Protein AF-S4RA64-F1 (afdb_monomer)

Sequence (88 aa):
ISDAFRRFGVADGDTAVLVVLVEEEGAERVDPASVEAHVNGQRVPAGELSALADLARVRKTYKVAAEEVRLGTLLDAVVFRMAAKEAQ

Secondary structure (DSSP, 8-state):
-HHHHHHHS--TT-S---------TTSPPPPHHHHHTT--S----GGGHHHH--HHHHHHHTT--TTHHHHS-HHHHHHHHHHSTT--

Solvent-accessible surface area (backbone atoms only — not comparable to full-atom values): 6104 Å² total; per-residue (Å²): 111,71,67,54,49,70,71,74,42,90,54,100,83,61,92,74,85,88,87,84,86,88,79,62,92,91,55,87,80,80,59,66,66,67,57,50,75,75,49,98,74,82,92,72,66,78,85,53,48,73,82,73,53,59,65,67,58,50,34,58,75,68,67,57,54,75,66,56,50,72,79,48,50,69,65,57,60,47,54,51,54,65,69,45,73,79,87,122

Mean predicted aligned error: 5.53 Å

InterPro domains:
  IPR013926 CGI121/TPRKB [PF08617] (1-85)
  IPR013926 CGI121/TPRKB [PTHR15840] (1-87)
  IPR036504 CGI121/TPRKB superfamily [G3DSA:3.30.2380.10] (1-87)
  IPR036504 CGI121/TPRKB superfamily [SSF143870] (1-64)

Radius of gyration: 16.3 Å; Cα contacts (8 Å, |Δi|>4): 22; chains: 1; bounding box: 34×32×37 Å

Organism: Petromyzon marinus (NCBI:txid7757)

Structure (mmCIF, N/CA/C/O backbone):
data_AF-S4RA64-F1
#
_entry.id   AF-S4RA64-F1
#
loop_
_atom_site.group_PDB
_atom_site.id
_atom_site.type_symbol
_atom_site.label_atom_id
_atom_site.label_alt_id
_atom_site.label_comp_id
_atom_site.label_asym_id
_atom_site.label_entity_id
_atom_site.label_seq_id
_atom_site.pdbx_PDB_ins_code
_atom_site.Cartn_x
_atom_site.Cartn_y
_atom_site.Cartn_z
_atom_site.occupancy
_atom_site.B_iso_or_equiv
_atom_site.auth_seq_id
_atom_site.auth_comp_id
_atom_site.auth_asym_id
_atom_site.auth_atom_id
_atom_site.pdbx_PDB_model_num
ATOM 1 N N . ILE A 1 1 ? 10.075 11.914 8.504 1.00 81.88 1 ILE A N 1
ATOM 2 C CA . ILE A 1 1 ? 10.219 11.126 7.249 1.00 81.88 1 ILE A CA 1
ATOM 3 C C . ILE A 1 1 ? 10.434 9.637 7.541 1.00 81.88 1 ILE A C 1
ATOM 5 O O . ILE A 1 1 ? 9.604 8.847 7.12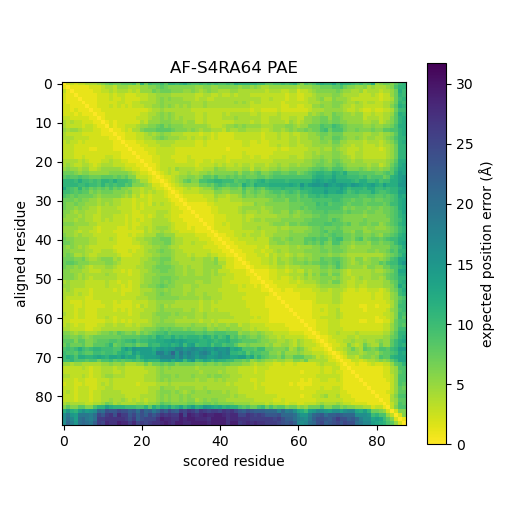1 1.00 81.88 1 ILE A O 1
ATOM 9 N N . SER A 1 2 ? 11.448 9.226 8.312 1.00 88.69 2 SER A N 1
ATOM 10 C CA . SER A 1 2 ? 11.728 7.796 8.573 1.00 88.69 2 SER A CA 1
ATOM 11 C C . SER A 1 2 ? 10.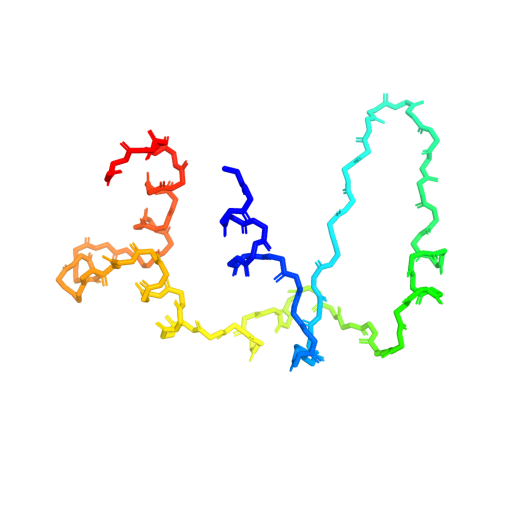575 7.006 9.210 1.00 88.69 2 SER A C 1
ATOM 13 O O . SER A 1 2 ? 10.385 5.839 8.886 1.00 88.69 2 SER A O 1
ATOM 15 N N . ASP A 1 3 ? 9.776 7.636 10.080 1.00 87.12 3 ASP A N 1
ATOM 16 C CA . ASP A 1 3 ? 8.587 6.997 10.670 1.00 87.12 3 ASP A CA 1
ATOM 17 C C . ASP A 1 3 ? 7.521 6.657 9.614 1.00 87.12 3 ASP A C 1
ATOM 19 O O . ASP A 1 3 ? 6.867 5.622 9.699 1.00 87.12 3 ASP A O 1
ATOM 23 N N . ALA A 1 4 ? 7.404 7.473 8.560 1.00 88.25 4 ALA A N 1
ATOM 24 C CA . ALA A 1 4 ? 6.508 7.183 7.448 1.00 88.25 4 ALA A CA 1
ATOM 25 C C . ALA A 1 4 ? 6.978 5.940 6.678 1.00 88.25 4 ALA A C 1
ATOM 27 O O . ALA A 1 4 ? 6.169 5.058 6.415 1.00 88.25 4 ALA A O 1
ATOM 28 N N . PHE A 1 5 ? 8.281 5.805 6.404 1.00 89.19 5 PHE A N 1
ATOM 29 C CA . PHE A 1 5 ? 8.809 4.595 5.764 1.00 89.19 5 PHE A CA 1
ATOM 30 C C . PHE A 1 5 ? 8.632 3.342 6.626 1.00 89.19 5 PHE A C 1
ATOM 32 O O . PHE A 1 5 ? 8.325 2.289 6.089 1.00 89.19 5 PHE A O 1
ATOM 39 N N . ARG A 1 6 ? 8.737 3.445 7.957 1.00 89.69 6 ARG A N 1
ATOM 40 C CA . ARG A 1 6 ? 8.445 2.309 8.850 1.00 89.69 6 ARG A CA 1
ATOM 41 C C . ARG A 1 6 ? 6.965 1.930 8.895 1.00 89.69 6 ARG A C 1
ATOM 43 O O . ARG A 1 6 ? 6.648 0.768 9.103 1.00 89.69 6 ARG A O 1
ATOM 50 N N . ARG A 1 7 ? 6.063 2.906 8.770 1.00 88.50 7 ARG A N 1
ATOM 51 C CA . ARG A 1 7 ? 4.610 2.688 8.872 1.00 88.50 7 ARG A CA 1
ATOM 52 C C . ARG A 1 7 ? 3.959 2.251 7.562 1.00 88.50 7 ARG A C 1
ATOM 54 O O . ARG A 1 7 ? 3.013 1.465 7.599 1.00 88.50 7 ARG A O 1
ATOM 61 N N . PHE A 1 8 ? 4.418 2.814 6.447 1.00 91.00 8 PHE A N 1
ATOM 62 C CA . PHE A 1 8 ? 3.825 2.642 5.117 1.00 91.00 8 PHE A CA 1
ATOM 63 C C . PHE A 1 8 ? 4.710 1.843 4.155 1.00 91.00 8 PHE A C 1
ATOM 65 O O . PHE A 1 8 ? 4.221 1.420 3.112 1.00 91.00 8 PHE A O 1
ATOM 72 N N . GLY A 1 9 ? 5.993 1.660 4.474 1.00 91.81 9 GLY A N 1
ATOM 73 C CA . GLY A 1 9 ? 6.870 0.751 3.743 1.00 91.81 9 GLY A CA 1
ATOM 74 C C . GLY A 1 9 ? 6.638 -0.708 4.132 1.00 91.81 9 GLY A C 1
ATOM 75 O O . GLY A 1 9 ? 5.857 -1.010 5.033 1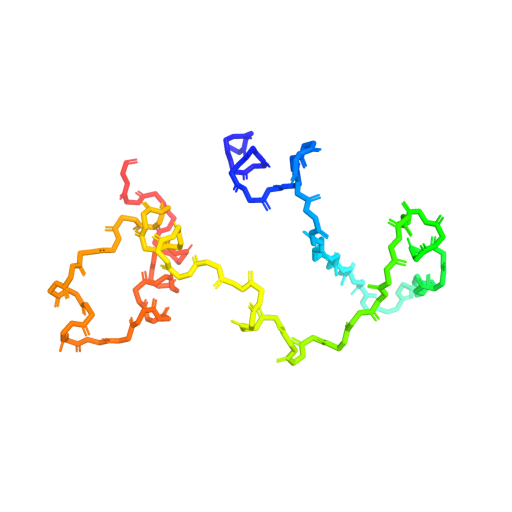.00 91.81 9 GLY A O 1
ATOM 76 N N . VAL A 1 10 ? 7.342 -1.597 3.433 1.00 92.38 10 VAL A N 1
ATOM 77 C CA . VAL A 1 10 ? 7.281 -3.049 3.641 1.00 92.38 10 VAL A CA 1
ATOM 78 C C . VAL A 1 10 ? 8.036 -3.439 4.916 1.00 92.38 10 VAL A C 1
ATOM 80 O O . VAL A 1 10 ? 9.109 -2.900 5.198 1.00 92.38 10 VAL A O 1
ATOM 83 N N . ALA A 1 11 ? 7.484 -4.388 5.668 1.00 91.88 11 ALA A N 1
ATOM 84 C CA . ALA A 1 11 ? 8.101 -5.034 6.822 1.00 91.88 11 ALA A CA 1
ATOM 85 C C . ALA A 1 11 ? 8.312 -6.539 6.573 1.00 91.88 11 ALA A C 1
ATOM 87 O O . ALA A 1 11 ? 7.611 -7.146 5.769 1.00 91.88 11 ALA A O 1
ATOM 88 N N . ASP A 1 12 ? 9.224 -7.168 7.322 1.00 89.94 12 ASP A N 1
ATOM 89 C CA . ASP A 1 12 ? 9.623 -8.579 7.139 1.00 89.94 12 ASP A CA 1
ATOM 90 C C . ASP A 1 12 ? 8.474 -9.605 7.267 1.00 89.94 12 ASP A C 1
ATOM 92 O O . ASP A 1 12 ? 8.624 -10.759 6.876 1.00 89.94 12 ASP A O 1
ATOM 96 N N . GLY A 1 13 ? 7.330 -9.208 7.834 1.00 90.38 13 GLY A N 1
ATOM 97 C CA . GLY A 1 13 ? 6.140 -10.053 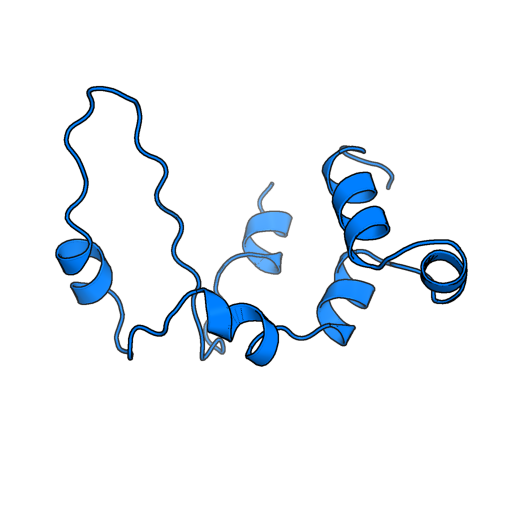7.980 1.00 90.38 13 GLY A CA 1
ATOM 98 C C . GLY A 1 13 ? 5.048 -9.820 6.933 1.00 90.38 13 GLY A C 1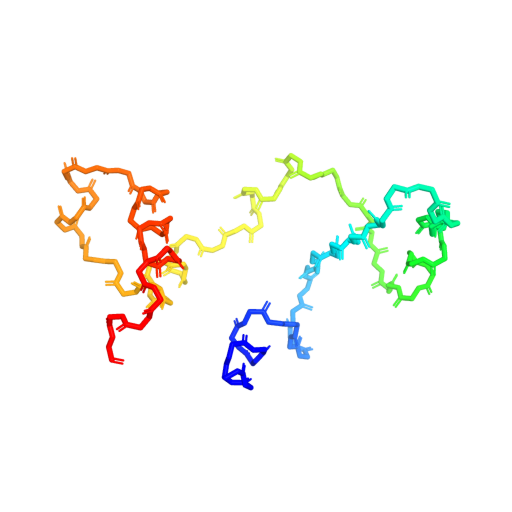
ATOM 99 O O . GLY A 1 13 ? 4.010 -10.479 6.998 1.00 90.38 13 GLY A O 1
ATOM 100 N N . ASP A 1 14 ? 5.233 -8.876 6.009 1.00 91.31 14 ASP A N 1
ATOM 101 C CA . ASP A 1 14 ? 4.223 -8.575 4.998 1.00 91.31 14 ASP A CA 1
ATOM 102 C C . ASP A 1 14 ? 4.169 -9.684 3.936 1.00 91.31 14 ASP A C 1
ATOM 104 O O . ASP A 1 14 ? 5.182 -10.125 3.399 1.00 91.31 14 ASP A O 1
ATOM 108 N N . THR A 1 15 ? 2.955 -10.135 3.617 1.00 92.06 15 THR A N 1
ATOM 109 C CA . THR A 1 15 ? 2.692 -11.193 2.620 1.00 92.06 15 THR A CA 1
ATOM 110 C C . THR A 1 15 ? 2.195 -10.645 1.283 1.00 92.06 15 THR A C 1
ATOM 112 O O . THR A 1 15 ? 2.085 -11.385 0.309 1.00 92.06 15 THR A O 1
ATOM 115 N N . ALA A 1 16 ? 1.909 -9.343 1.228 1.00 92.31 16 ALA A N 1
ATOM 116 C CA . ALA A 1 16 ? 1.497 -8.621 0.036 1.00 92.31 16 ALA A CA 1
ATOM 117 C C . ALA A 1 16 ? 2.273 -7.303 -0.044 1.0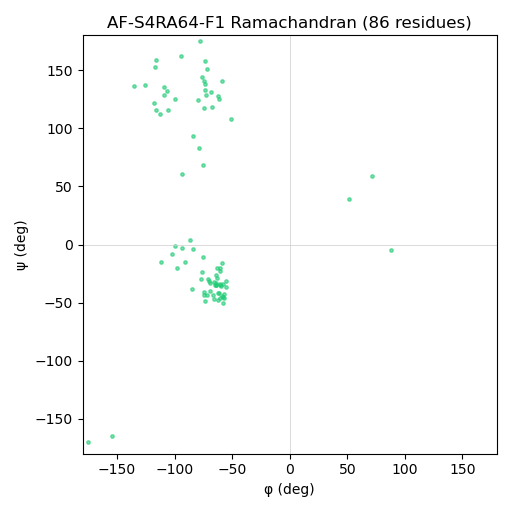0 92.31 16 ALA A C 1
ATOM 119 O O . ALA A 1 16 ? 2.406 -6.595 0.954 1.00 92.31 16 ALA A O 1
ATOM 120 N N . VAL A 1 17 ? 2.763 -6.966 -1.238 1.00 92.69 17 VAL A N 1
ATOM 121 C CA . VAL A 1 17 ? 3.545 -5.750 -1.491 1.00 92.69 17 VAL A CA 1
ATOM 122 C C . VAL A 1 17 ? 2.918 -4.947 -2.625 1.00 92.69 17 VAL A C 1
ATOM 124 O O . VAL A 1 17 ? 2.508 -5.505 -3.642 1.00 92.69 17 VAL A O 1
ATOM 127 N N . LEU A 1 18 ? 2.848 -3.626 -2.454 1.00 92.75 18 LEU A N 1
ATOM 128 C CA . LEU A 1 18 ? 2.439 -2.697 -3.504 1.00 92.75 18 LEU A CA 1
ATOM 129 C C . LEU A 1 18 ? 3.678 -1.969 -4.020 1.00 92.75 18 LEU A C 1
ATOM 131 O O . LEU A 1 18 ? 4.300 -1.206 -3.283 1.00 92.75 18 LEU A O 1
ATOM 135 N N . VAL A 1 19 ? 4.015 -2.187 -5.289 1.00 91.75 19 VAL A N 1
ATOM 136 C CA . VAL A 1 19 ? 5.112 -1.480 -5.953 1.00 91.75 19 VAL A CA 1
ATOM 137 C C . VAL A 1 19 ? 4.536 -0.356 -6.804 1.00 91.75 19 VAL A C 1
ATOM 139 O O . VAL A 1 19 ? 3.667 -0.586 -7.643 1.00 91.75 19 VAL A O 1
ATOM 142 N N . VAL A 1 20 ? 5.016 0.865 -6.574 1.00 91.25 20 VAL A N 1
ATOM 143 C CA . VAL A 1 20 ? 4.627 2.062 -7.326 1.00 91.25 20 VAL A CA 1
ATOM 144 C C . VAL A 1 20 ? 5.869 2.603 -8.017 1.00 91.25 20 VAL A C 1
ATOM 146 O O . VAL A 1 20 ? 6.854 2.921 -7.353 1.00 91.25 20 VAL A O 1
ATOM 149 N N . LEU A 1 21 ? 5.815 2.704 -9.343 1.00 90.25 21 LEU A N 1
ATOM 150 C CA . LEU A 1 21 ? 6.860 3.313 -10.161 1.00 90.25 21 LEU A CA 1
ATOM 151 C C . LEU A 1 21 ? 6.361 4.667 -10.656 1.00 90.25 21 LEU A C 1
ATOM 153 O O . LEU A 1 21 ? 5.230 4.781 -11.128 1.00 90.25 21 LEU A O 1
ATOM 157 N N . VAL A 1 22 ? 7.200 5.689 -10.517 1.00 90.25 22 VAL A N 1
ATOM 158 C CA . VAL A 1 22 ? 6.932 7.036 -11.019 1.00 90.25 22 VAL A CA 1
ATOM 159 C C . VAL A 1 22 ? 7.979 7.322 -12.083 1.00 90.25 22 VAL A C 1
ATOM 161 O O . VAL A 1 22 ? 9.168 7.356 -11.778 1.00 90.25 22 VAL A O 1
ATOM 164 N N . GLU A 1 23 ? 7.529 7.484 -13.321 1.00 92.06 23 GLU A N 1
ATOM 165 C CA . GLU A 1 23 ? 8.379 7.760 -14.478 1.00 92.06 23 GLU A CA 1
ATOM 166 C C . GLU A 1 23 ? 8.162 9.203 -14.928 1.00 92.06 23 GLU A C 1
ATOM 168 O O . GLU A 1 23 ? 7.024 9.674 -15.003 1.00 92.06 23 GLU A O 1
ATOM 173 N N . GLU A 1 24 ? 9.249 9.910 -15.228 1.00 92.50 24 GLU A N 1
ATOM 174 C CA . GLU A 1 24 ? 9.165 11.225 -15.855 1.00 92.50 24 GLU A CA 1
ATOM 175 C C . GLU A 1 24 ? 8.845 11.080 -17.345 1.00 92.50 24 GLU A C 1
ATOM 177 O O . GLU A 1 24 ? 9.304 10.157 -18.024 1.00 92.50 24 GLU A O 1
ATOM 182 N N . GLU A 1 25 ? 8.052 12.007 -17.876 1.00 91.00 25 GLU A N 1
ATOM 183 C CA . GLU A 1 25 ? 7.732 12.014 -19.298 1.00 91.00 25 GLU A CA 1
ATOM 184 C C . GLU A 1 25 ? 9.012 12.193 -20.132 1.00 91.00 25 GLU A C 1
ATOM 186 O O . GLU A 1 25 ? 9.781 13.130 -19.930 1.00 91.00 25 GLU A O 1
ATOM 191 N N . GLY A 1 26 ? 9.249 11.271 -21.070 1.00 87.94 26 GLY A N 1
ATOM 192 C CA . GLY A 1 26 ? 10.453 11.255 -21.907 1.00 87.94 26 GLY A CA 1
ATOM 193 C C . GLY A 1 26 ? 11.649 10.500 -21.317 1.00 87.94 26 GLY A C 1
ATOM 194 O O . GLY A 1 26 ? 12.646 10.337 -22.020 1.00 87.94 26 GLY A O 1
ATOM 195 N N . ALA A 1 27 ? 11.557 9.999 -20.080 1.00 89.56 27 ALA A N 1
ATOM 196 C CA . ALA A 1 27 ? 12.541 9.071 -19.532 1.00 89.56 27 ALA A CA 1
ATOM 197 C C . ALA A 1 27 ? 12.402 7.670 -20.155 1.00 89.56 27 ALA A C 1
ATOM 199 O O . ALA A 1 27 ? 11.349 7.291 -20.681 1.00 89.56 27 ALA A O 1
ATOM 200 N N . GLU A 1 28 ? 13.478 6.886 -20.086 1.00 90.00 28 GLU A N 1
ATOM 201 C CA . GLU A 1 28 ? 13.425 5.462 -20.412 1.00 90.00 28 GLU A CA 1
ATOM 202 C C . GLU A 1 28 ? 12.476 4.756 -19.435 1.00 90.00 28 GLU A C 1
ATOM 204 O O . GLU A 1 28 ? 12.595 4.912 -18.218 1.00 90.00 28 GLU A O 1
ATOM 209 N N . ARG A 1 29 ? 11.512 4.003 -19.976 1.00 89.81 29 ARG A N 1
ATOM 210 C CA . ARG A 1 29 ? 10.542 3.273 -19.159 1.00 89.81 29 ARG A CA 1
ATOM 211 C C . ARG A 1 29 ? 11.197 2.074 -18.500 1.00 89.81 29 ARG A C 1
ATOM 213 O O . ARG A 1 29 ? 11.923 1.319 -19.145 1.00 89.81 29 ARG A O 1
ATOM 220 N N . VAL A 1 30 ? 10.870 1.863 -17.236 1.00 89.81 30 VAL A N 1
ATOM 221 C CA . VAL A 1 30 ? 11.255 0.672 -16.496 1.00 89.81 30 VAL A CA 1
ATOM 222 C C . VAL A 1 30 ? 10.423 -0.498 -17.000 1.00 89.81 30 VAL A C 1
ATOM 224 O O . VAL A 1 30 ? 9.194 -0.442 -17.045 1.00 89.81 30 VAL A O 1
ATOM 227 N N . ASP A 1 31 ? 11.096 -1.589 -17.351 1.00 90.81 31 ASP A N 1
ATOM 228 C CA . ASP A 1 31 ? 10.428 -2.846 -17.665 1.00 90.81 31 ASP A CA 1
ATOM 229 C C . ASP A 1 31 ? 9.780 -3.424 -16.392 1.00 90.81 31 ASP A C 1
ATOM 231 O O . ASP A 1 31 ? 10.505 -3.760 -15.445 1.00 90.81 31 ASP A O 1
ATOM 235 N N . PRO A 1 32 ? 8.446 -3.598 -16.340 1.00 87.31 32 PRO A N 1
ATOM 236 C CA . PRO A 1 32 ? 7.779 -4.211 -15.196 1.00 87.31 32 PRO A CA 1
ATOM 237 C C . PRO A 1 32 ? 8.325 -5.604 -14.858 1.00 87.31 32 PRO A C 1
ATOM 239 O O . PRO A 1 32 ? 8.376 -5.961 -13.681 1.00 87.31 32 PRO A O 1
ATOM 242 N N . ALA A 1 33 ? 8.792 -6.370 -15.852 1.00 90.25 33 ALA A N 1
ATOM 243 C CA . ALA A 1 33 ? 9.356 -7.696 -15.614 1.00 90.25 33 ALA A CA 1
ATOM 244 C C . ALA A 1 33 ? 10.656 -7.636 -14.794 1.00 90.25 33 ALA A C 1
ATOM 246 O O . ALA A 1 33 ? 10.917 -8.520 -13.975 1.00 90.25 33 ALA A O 1
ATOM 247 N N . SER A 1 34 ? 11.443 -6.565 -14.946 1.00 91.56 34 SER A N 1
ATOM 248 C CA . SER A 1 34 ? 12.646 -6.349 -14.135 1.00 91.56 34 SER A CA 1
ATOM 249 C C . SER A 1 34 ? 12.311 -6.156 -12.654 1.00 91.56 34 SER A C 1
ATOM 251 O O . SER A 1 34 ? 13.036 -6.636 -11.788 1.00 91.56 34 SER A O 1
ATOM 253 N N . VAL A 1 35 ? 11.182 -5.515 -12.347 1.00 90.94 35 VAL A N 1
ATOM 254 C CA . VAL A 1 35 ? 10.700 -5.295 -10.978 1.00 90.94 35 VAL A CA 1
ATOM 255 C C . VAL A 1 35 ? 10.134 -6.589 -10.400 1.00 90.94 35 VAL A C 1
ATOM 257 O O . VAL A 1 35 ? 10.450 -6.951 -9.268 1.00 90.94 35 VAL A O 1
ATOM 260 N N . GLU A 1 36 ? 9.352 -7.322 -11.194 1.00 90.56 36 GLU A N 1
ATOM 261 C CA . GLU A 1 36 ? 8.788 -8.619 -10.809 1.00 90.56 36 GLU A CA 1
ATOM 262 C C . GLU A 1 36 ? 9.879 -9.645 -10.471 1.00 90.56 36 GLU A C 1
ATOM 264 O O . GLU A 1 36 ? 9.726 -10.395 -9.511 1.00 90.56 36 GLU A O 1
ATOM 269 N N . ALA A 1 37 ? 11.021 -9.621 -11.167 1.00 93.75 37 ALA A N 1
ATOM 270 C CA . ALA A 1 37 ? 12.158 -10.500 -10.876 1.00 93.75 37 ALA A CA 1
ATOM 271 C C . ALA A 1 37 ? 12.742 -10.328 -9.457 1.00 93.75 37 ALA A C 1
ATOM 273 O O . ALA A 1 37 ? 13.410 -11.232 -8.955 1.00 93.75 37 ALA A O 1
ATOM 274 N N . HIS A 1 38 ? 12.486 -9.194 -8.797 1.00 92.12 38 HIS A N 1
ATOM 275 C CA . HIS A 1 38 ? 12.927 -8.923 -7.425 1.00 92.12 38 HIS A CA 1
ATOM 276 C C . HIS A 1 38 ? 11.873 -9.293 -6.370 1.00 92.12 38 HIS A C 1
ATOM 278 O O . HIS A 1 38 ? 12.137 -9.173 -5.173 1.00 92.12 38 HIS A O 1
ATOM 284 N N . VAL A 1 39 ? 10.685 -9.742 -6.787 1.00 92.56 39 VAL A N 1
ATOM 285 C CA . VAL A 1 39 ? 9.578 -10.091 -5.894 1.00 92.56 39 VAL A CA 1
ATOM 286 C C . VAL A 1 39 ? 9.334 -11.593 -5.953 1.00 92.56 39 VAL A C 1
ATOM 288 O O . VAL A 1 39 ? 8.851 -12.129 -6.945 1.00 92.56 39 VAL A O 1
ATOM 291 N N . ASN A 1 40 ? 9.614 -12.287 -4.850 1.00 92.44 40 ASN A N 1
ATOM 292 C CA . ASN A 1 40 ? 9.252 -13.695 -4.711 1.00 92.44 40 ASN A CA 1
ATOM 293 C C . ASN A 1 40 ? 7.762 -13.828 -4.359 1.00 92.44 40 ASN A C 1
ATOM 295 O O . ASN A 1 40 ? 7.397 -13.925 -3.188 1.00 92.44 40 ASN A O 1
ATOM 299 N N . GLY A 1 41 ? 6.897 -13.784 -5.370 1.00 91.44 41 GLY A N 1
ATOM 300 C CA . GLY A 1 41 ? 5.453 -13.853 -5.180 1.00 91.44 41 GLY A CA 1
ATOM 301 C C . GLY A 1 41 ? 4.679 -13.903 -6.491 1.00 91.44 41 GLY A C 1
ATOM 302 O O . GLY A 1 41 ? 5.246 -14.068 -7.568 1.00 91.44 41 GLY A O 1
ATOM 303 N N . GLN A 1 42 ? 3.359 -13.758 -6.390 1.00 91.00 42 GLN A N 1
ATOM 304 C CA . GLN A 1 42 ? 2.472 -13.706 -7.546 1.00 91.00 42 GLN A CA 1
ATOM 305 C C . GLN A 1 42 ? 1.930 -12.289 -7.724 1.00 91.00 42 GLN A C 1
ATOM 307 O O .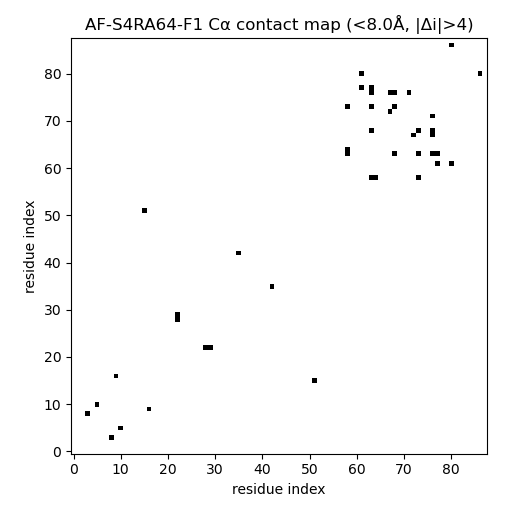 GLN A 1 42 ? 1.358 -11.709 -6.800 1.00 91.00 42 GLN A O 1
ATOM 312 N N . ARG A 1 43 ? 2.056 -11.749 -8.938 1.00 90.81 43 ARG A N 1
ATOM 313 C CA . ARG A 1 43 ? 1.405 -10.493 -9.304 1.00 90.81 43 ARG A CA 1
ATOM 314 C C . ARG A 1 43 ? -0.109 -10.679 -9.363 1.00 90.81 43 ARG A C 1
ATOM 316 O O . ARG A 1 43 ? -0.605 -11.587 -10.029 1.00 90.81 43 ARG A O 1
ATOM 323 N N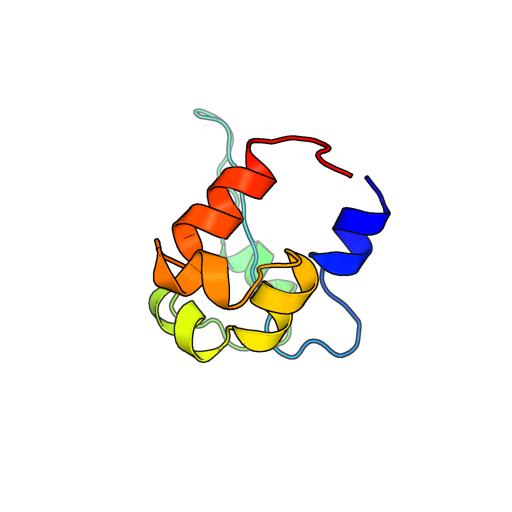 . VAL A 1 44 ? -0.830 -9.767 -8.720 1.00 91.62 44 VAL A N 1
ATOM 324 C CA . VAL A 1 44 ? -2.295 -9.698 -8.747 1.00 91.62 44 VAL A CA 1
ATOM 325 C C . VAL A 1 44 ? -2.766 -8.381 -9.379 1.00 91.62 44 VAL A C 1
ATOM 327 O O . VAL A 1 44 ? -2.033 -7.386 -9.346 1.00 91.62 44 VAL A O 1
ATOM 330 N N . PRO A 1 45 ? -3.966 -8.342 -9.983 1.00 91.44 45 PRO A N 1
ATOM 331 C CA . PRO A 1 45 ? -4.563 -7.107 -10.479 1.00 91.44 45 PRO A CA 1
ATOM 332 C C . PRO A 1 45 ? -4.742 -6.063 -9.369 1.00 91.44 45 PRO A C 1
ATOM 334 O O . PRO A 1 45 ? -5.191 -6.378 -8.270 1.00 91.44 45 PRO A O 1
ATOM 337 N N . ALA A 1 46 ? -4.499 -4.785 -9.680 1.00 87.62 46 ALA A N 1
ATOM 338 C CA . ALA A 1 46 ? -4.671 -3.692 -8.714 1.00 87.62 46 ALA A CA 1
ATOM 339 C C . ALA A 1 46 ? -6.116 -3.558 -8.190 1.00 87.62 46 ALA A C 1
ATOM 341 O O . ALA A 1 46 ? -6.332 -3.043 -7.095 1.00 87.62 46 ALA A O 1
ATOM 342 N N . GLY A 1 47 ? -7.105 -4.054 -8.943 1.00 89.75 47 GLY A N 1
ATOM 343 C CA . GLY A 1 47 ? -8.502 -4.105 -8.507 1.00 89.75 47 GLY A CA 1
ATOM 344 C C . GLY A 1 47 ? -8.740 -4.988 -7.276 1.00 89.75 47 GLY A C 1
ATOM 345 O O . GLY A 1 47 ? -9.720 -4.783 -6.570 1.00 89.75 47 GLY A O 1
ATOM 346 N N . GLU A 1 48 ? -7.836 -5.922 -6.971 1.00 88.56 48 GLU A N 1
ATOM 347 C CA . GLU A 1 48 ? -7.931 -6.790 -5.790 1.00 88.56 48 GLU A CA 1
ATOM 348 C C . GLU A 1 48 ? -7.367 -6.137 -4.517 1.00 88.56 48 GLU A C 1
ATOM 350 O O . GLU A 1 48 ? -7.499 -6.687 -3.424 1.00 88.56 48 GLU A O 1
ATOM 355 N N . LEU A 1 49 ? -6.798 -4.928 -4.614 1.00 89.12 49 LEU A N 1
ATOM 356 C CA . LEU A 1 49 ? -6.197 -4.220 -3.480 1.00 89.12 49 LEU A CA 1
ATOM 357 C C . LEU A 1 49 ? -7.174 -4.037 -2.311 1.00 89.12 49 LEU A C 1
ATOM 359 O O . LEU A 1 49 ? -6.775 -4.139 -1.153 1.00 89.12 49 LEU A O 1
ATOM 363 N N . SER A 1 50 ? -8.460 -3.805 -2.590 1.00 87.94 50 SER A N 1
ATOM 364 C CA . SER A 1 50 ? -9.473 -3.658 -1.541 1.00 87.94 50 SER A CA 1
ATOM 365 C C . SER A 1 50 ? -9.661 -4.925 -0.707 1.00 87.94 50 SER A C 1
ATOM 367 O O . SER A 1 50 ? -10.011 -4.818 0.463 1.00 87.94 50 SER A O 1
ATOM 369 N N . ALA A 1 51 ? -9.426 -6.110 -1.284 1.00 89.50 51 ALA A N 1
ATOM 370 C CA . ALA A 1 51 ? -9.507 -7.382 -0.567 1.00 89.50 51 ALA A CA 1
ATOM 371 C C . ALA A 1 51 ? -8.288 -7.619 0.342 1.00 89.50 51 ALA A C 1
ATOM 373 O O . ALA A 1 51 ? -8.386 -8.349 1.325 1.00 89.50 51 ALA A O 1
ATOM 374 N N . LEU A 1 52 ? -7.157 -6.978 0.033 1.00 89.81 52 LEU A N 1
ATOM 375 C CA . LEU A 1 52 ? -5.912 -7.050 0.804 1.00 89.81 52 LEU A CA 1
ATOM 376 C C . LEU A 1 52 ? -5.814 -5.955 1.882 1.00 89.81 52 LEU A C 1
ATOM 378 O O . LEU A 1 52 ? -4.960 -6.022 2.766 1.00 89.81 52 LEU A O 1
ATOM 382 N N . ALA A 1 53 ? -6.660 -4.926 1.812 1.00 90.38 53 ALA A N 1
ATOM 383 C CA . ALA A 1 53 ? -6.584 -3.763 2.685 1.00 90.38 53 ALA A CA 1
ATOM 384 C C . ALA A 1 53 ? -7.191 -4.018 4.077 1.00 90.38 53 ALA A C 1
ATOM 386 O O . ALA A 1 53 ? -8.381 -4.293 4.225 1.00 90.38 53 ALA A O 1
ATOM 387 N N . ASP A 1 54 ? -6.398 -3.798 5.128 1.00 92.06 54 ASP A N 1
ATOM 388 C CA . ASP A 1 54 ? -6.886 -3.788 6.510 1.00 92.06 54 ASP A CA 1
ATOM 389 C C . ASP A 1 54 ? -7.467 -2.409 6.871 1.00 92.06 54 ASP A C 1
ATOM 391 O O . ASP A 1 54 ? -6.766 -1.490 7.314 1.00 92.06 54 ASP A O 1
ATOM 395 N N . LEU A 1 55 ? -8.784 -2.260 6.699 1.00 91.50 55 LEU A N 1
ATOM 396 C CA . LEU A 1 55 ? -9.490 -1.012 7.006 1.00 91.50 55 LEU A CA 1
ATOM 397 C C . LEU A 1 55 ? -9.443 -0.636 8.497 1.00 91.50 55 LEU A C 1
ATOM 399 O O . LEU A 1 55 ? -9.536 0.551 8.826 1.00 91.50 55 LEU A O 1
ATOM 403 N N . ALA A 1 56 ? -9.292 -1.602 9.409 1.00 91.38 56 ALA A N 1
ATOM 404 C CA . ALA A 1 56 ? -9.157 -1.319 10.837 1.00 91.38 56 ALA A CA 1
ATOM 405 C C . ALA A 1 56 ? -7.783 -0.700 11.133 1.00 91.38 56 ALA A C 1
ATOM 407 O O . ALA A 1 56 ? -7.694 0.323 11.824 1.00 91.38 56 ALA A O 1
ATOM 408 N N . ARG A 1 57 ? -6.718 -1.251 10.539 1.00 91.62 57 ARG A N 1
ATOM 409 C CA . ARG A 1 57 ? -5.368 -0.676 10.589 1.00 91.62 57 ARG A CA 1
ATOM 410 C C . ARG A 1 57 ? -5.321 0.702 9.934 1.00 91.62 57 ARG A C 1
ATOM 412 O O . ARG A 1 57 ? -4.739 1.601 10.530 1.00 91.62 57 ARG A O 1
ATOM 419 N N . VAL A 1 58 ? -5.984 0.922 8.793 1.00 92.06 58 VAL A N 1
ATOM 420 C CA . VAL A 1 58 ? -6.072 2.255 8.156 1.00 92.06 58 VAL A CA 1
ATOM 421 C C . VAL A 1 58 ? -6.692 3.284 9.106 1.00 92.06 58 VAL A C 1
ATOM 423 O O . VAL A 1 58 ? -6.095 4.336 9.343 1.00 92.06 58 VAL A O 1
ATOM 426 N N . ARG A 1 59 ? -7.842 2.971 9.721 1.00 92.06 59 ARG A N 1
ATOM 427 C CA . ARG A 1 59 ? -8.490 3.862 10.705 1.00 92.06 59 ARG A CA 1
ATOM 428 C C . ARG A 1 59 ? -7.566 4.187 11.874 1.00 92.06 59 ARG A C 1
ATOM 430 O O . ARG A 1 59 ? -7.486 5.343 12.278 1.00 92.06 59 ARG A O 1
ATOM 437 N N . LYS A 1 60 ? -6.842 3.189 12.391 1.00 92.00 60 LYS A N 1
ATOM 438 C CA . LYS A 1 60 ? -5.886 3.367 13.492 1.00 92.00 60 LYS A CA 1
ATOM 439 C C . LYS A 1 60 ? -4.697 4.241 13.085 1.00 92.00 60 LYS A C 1
ATOM 441 O O . LYS A 1 60 ? -4.352 5.163 13.819 1.00 92.00 60 LYS A O 1
ATOM 446 N N . THR A 1 61 ? -4.095 3.980 11.924 1.00 91.56 61 THR A N 1
ATOM 447 C CA . THR A 1 61 ? -2.933 4.718 11.404 1.00 91.56 61 THR A CA 1
ATOM 448 C C . THR A 1 61 ? -3.251 6.192 11.207 1.00 91.56 61 THR A C 1
ATOM 450 O O . THR A 1 61 ? -2.491 7.050 11.650 1.00 91.56 61 THR A O 1
ATOM 453 N N . TYR A 1 62 ? -4.404 6.485 10.608 1.00 91.56 62 TYR A N 1
ATOM 454 C CA . TYR A 1 62 ? -4.861 7.852 10.389 1.00 91.56 62 TYR A CA 1
ATOM 455 C C . TYR A 1 62 ? -5.642 8.421 11.577 1.00 91.56 62 TYR A C 1
ATOM 457 O O . TYR A 1 62 ? -6.114 9.540 11.487 1.00 91.56 62 TYR A O 1
ATOM 465 N N . LYS A 1 63 ? -5.774 7.708 12.703 1.00 91.94 63 LYS A N 1
ATOM 466 C CA . LYS A 1 63 ? -6.504 8.178 13.898 1.00 91.94 63 LYS A CA 1
ATOM 467 C C . LYS A 1 63 ? -7.927 8.679 13.582 1.00 91.94 63 LYS A C 1
ATOM 469 O O . LYS A 1 63 ? -8.369 9.675 14.148 1.00 91.94 63 LYS A O 1
ATOM 474 N N . VAL A 1 64 ? -8.621 7.999 12.669 1.00 91.38 64 VAL A N 1
ATOM 475 C CA . VAL A 1 64 ? -9.979 8.345 12.218 1.00 91.38 64 VAL A CA 1
ATOM 476 C C . VAL A 1 64 ? -10.983 7.962 13.305 1.00 91.38 64 VAL A C 1
ATOM 478 O O . VAL A 1 64 ? -11.128 6.776 13.617 1.00 91.38 64 VAL A O 1
ATOM 481 N N . ALA A 1 65 ? -11.699 8.938 13.867 1.00 88.38 65 ALA A N 1
ATOM 482 C CA . ALA A 1 65 ? -12.755 8.661 14.837 1.00 88.38 65 ALA A CA 1
ATOM 483 C C . ALA A 1 65 ? -13.996 8.040 14.167 1.00 88.38 65 ALA A C 1
ATOM 485 O O . ALA A 1 65 ? -14.308 8.310 13.007 1.00 88.38 65 ALA A O 1
ATOM 486 N N . ALA A 1 66 ? -14.750 7.224 14.911 1.00 84.75 66 ALA A N 1
ATOM 487 C CA . ALA A 1 66 ? -15.978 6.607 14.398 1.00 84.75 66 ALA A CA 1
ATOM 488 C C . ALA A 1 66 ? -17.032 7.652 13.979 1.00 84.75 66 ALA A C 1
ATOM 490 O O . ALA A 1 66 ? -17.748 7.449 13.001 1.00 84.75 66 ALA A O 1
ATOM 491 N N . GLU A 1 67 ? -17.089 8.785 14.683 1.00 83.56 67 GLU A N 1
ATOM 492 C CA . GLU A 1 67 ? -18.012 9.883 14.386 1.00 83.56 67 GLU A CA 1
ATOM 493 C C . GLU A 1 67 ? -17.666 10.628 13.090 1.00 83.56 67 GLU A C 1
ATOM 495 O O . GLU A 1 67 ? -18.576 11.072 12.394 1.00 83.56 67 GLU A O 1
ATOM 500 N N . GLU A 1 68 ? -16.383 10.709 12.716 1.00 79.56 68 GLU A N 1
ATOM 501 C CA . GLU A 1 68 ? -15.959 11.313 11.441 1.00 79.56 68 GLU A CA 1
ATOM 502 C C . GLU A 1 68 ? -16.545 10.536 10.257 1.00 79.56 68 GLU A C 1
ATOM 504 O O . GLU A 1 68 ? -17.068 11.122 9.313 1.00 79.56 68 GLU A O 1
ATOM 509 N N . VAL A 1 69 ? -16.546 9.202 10.346 1.00 79.62 69 VAL A N 1
ATOM 510 C CA . VAL A 1 69 ? -17.102 8.323 9.301 1.00 79.62 69 VAL A CA 1
ATOM 511 C C . VAL A 1 69 ? -18.634 8.297 9.310 1.00 79.62 69 VAL A C 1
ATOM 513 O O . VAL A 1 69 ? -19.258 7.797 8.382 1.00 79.62 69 VAL A O 1
ATOM 516 N N . ARG A 1 70 ? -19.273 8.862 10.339 1.00 79.62 70 ARG A N 1
ATOM 517 C CA . ARG A 1 70 ? -20.722 9.085 10.327 1.00 79.62 70 ARG A CA 1
ATOM 518 C C . ARG A 1 70 ? -21.100 10.292 9.462 1.00 79.62 70 ARG A C 1
ATOM 520 O O . ARG A 1 70 ? -22.207 10.324 8.937 1.00 79.62 70 ARG A O 1
ATOM 527 N N . LEU A 1 71 ? -20.212 11.283 9.354 1.00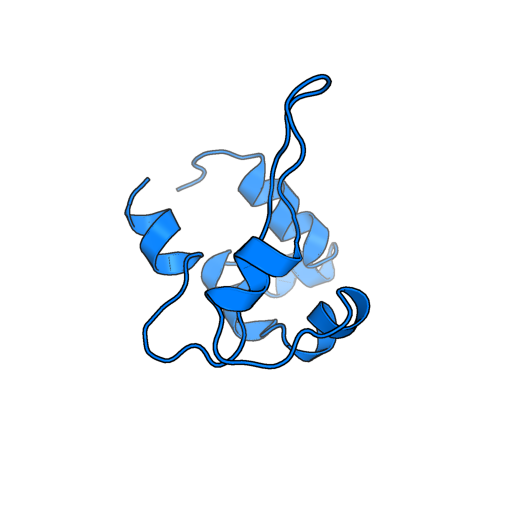 79.38 71 LEU A N 1
ATOM 528 C CA . LEU A 1 71 ? -20.451 12.543 8.640 1.00 79.38 71 LEU A CA 1
ATOM 529 C C . LEU A 1 71 ? -19.875 12.550 7.213 1.00 79.38 71 LEU A C 1
ATOM 531 O O . LEU A 1 71 ? -20.325 13.340 6.390 1.00 79.38 71 LEU A O 1
ATOM 535 N N . GLY A 1 72 ? -18.911 11.675 6.917 1.00 86.44 72 GLY A N 1
ATOM 536 C CA . GLY A 1 72 ? -18.285 11.525 5.600 1.00 86.44 72 GLY A CA 1
ATOM 537 C C . GLY A 1 72 ? -17.727 10.119 5.386 1.00 86.44 72 GLY A C 1
ATOM 538 O O . GLY A 1 72 ? -18.053 9.191 6.124 1.00 86.44 72 GLY A O 1
ATOM 539 N N . THR A 1 73 ? -16.876 9.929 4.379 1.00 91.50 73 THR A N 1
ATOM 540 C CA . THR A 1 73 ? -16.278 8.614 4.108 1.00 91.50 73 THR A CA 1
ATOM 541 C C . THR A 1 73 ? -14.905 8.452 4.764 1.00 91.50 73 THR A C 1
ATOM 543 O O . THR A 1 73 ? -14.231 9.417 5.131 1.00 91.50 73 THR A O 1
ATOM 546 N N . LEU A 1 74 ? -14.446 7.201 4.890 1.00 90.62 74 LEU A N 1
ATOM 547 C CA . LEU A 1 74 ? -13.072 6.918 5.323 1.00 90.62 74 LEU A CA 1
ATOM 548 C C . LEU A 1 74 ? -12.040 7.519 4.353 1.00 90.62 74 LEU A C 1
ATOM 550 O O . LEU A 1 74 ? -10.985 7.965 4.795 1.00 90.62 74 LEU A O 1
ATOM 554 N N . LEU A 1 75 ? -12.352 7.547 3.053 1.00 92.06 75 LEU A N 1
ATOM 555 C CA . LEU A 1 75 ? -11.487 8.133 2.034 1.00 92.06 75 LEU A CA 1
ATOM 556 C C . LEU A 1 75 ? -11.295 9.632 2.279 1.00 92.06 75 LEU A C 1
ATOM 558 O O . LEU A 1 75 ? -10.156 10.087 2.324 1.00 92.06 75 LEU A O 1
ATOM 562 N N . ASP A 1 76 ? -12.380 10.370 2.523 1.00 91.19 76 ASP A N 1
ATOM 563 C CA . ASP A 1 76 ? -12.326 11.815 2.784 1.00 91.19 76 ASP A CA 1
ATOM 564 C C . ASP A 1 76 ? -11.441 12.127 3.996 1.00 91.19 76 ASP A C 1
ATOM 566 O O . ASP A 1 76 ? -10.571 12.998 3.942 1.00 91.19 76 ASP A O 1
ATOM 570 N N . ALA A 1 77 ? -11.607 11.361 5.078 1.00 91.69 77 ALA A N 1
ATOM 571 C CA . ALA A 1 77 ? -10.839 11.532 6.307 1.00 91.69 77 ALA A CA 1
ATOM 572 C C . ALA A 1 77 ? -9.337 11.240 6.122 1.00 91.69 77 ALA A C 1
ATOM 574 O O . ALA A 1 77 ? -8.498 11.878 6.766 1.00 91.69 77 ALA A O 1
ATOM 575 N N . VAL A 1 78 ? -8.983 10.279 5.262 1.00 91.62 78 VAL A N 1
ATOM 576 C CA . VAL A 1 78 ? -7.588 9.952 4.925 1.00 91.62 78 VAL A CA 1
ATOM 577 C C . VAL A 1 78 ? -6.985 11.025 4.018 1.00 91.62 78 VAL A C 1
ATOM 579 O O . VAL A 1 78 ? -5.910 11.538 4.328 1.00 91.62 78 VAL A O 1
ATOM 582 N N . VAL A 1 79 ? -7.686 11.412 2.948 1.00 92.00 79 VAL A N 1
ATOM 583 C CA . VAL A 1 79 ? -7.239 12.450 2.004 1.00 92.00 79 VAL A CA 1
ATOM 584 C C . VAL A 1 79 ? -7.022 13.776 2.728 1.00 92.00 79 VAL A C 1
ATOM 586 O O . VAL A 1 79 ? -5.981 14.407 2.549 1.00 92.00 79 VAL A O 1
ATOM 589 N N . PHE A 1 80 ? -7.944 14.160 3.616 1.00 90.62 80 PHE A N 1
ATOM 590 C CA . PHE A 1 80 ? -7.800 15.356 4.441 1.00 90.62 80 PHE A CA 1
ATOM 591 C C . PHE A 1 80 ? -6.520 15.320 5.284 1.00 90.62 80 PHE A C 1
ATOM 593 O O . PHE A 1 80 ? -5.771 16.292 5.292 1.00 90.62 80 PHE A O 1
ATOM 600 N N . ARG A 1 81 ? -6.214 14.196 5.945 1.00 90.25 81 ARG A N 1
ATOM 601 C CA . ARG A 1 81 ? -5.000 14.059 6.772 1.00 90.25 81 ARG A CA 1
ATOM 602 C C . ARG A 1 81 ? -3.708 13.985 5.962 1.00 90.25 81 ARG A C 1
ATOM 604 O O . ARG A 1 81 ? -2.668 14.403 6.455 1.00 90.25 81 ARG A O 1
ATOM 611 N N . MET A 1 82 ? -3.754 13.461 4.739 1.00 89.81 82 MET A N 1
ATOM 612 C CA . MET A 1 82 ? -2.607 13.499 3.828 1.00 89.81 82 MET A CA 1
ATOM 613 C C . MET A 1 82 ? -2.318 14.927 3.350 1.00 89.81 82 MET A C 1
ATOM 615 O O . MET A 1 82 ? -1.155 15.317 3.261 1.00 89.81 82 MET A O 1
ATOM 619 N N . ALA A 1 83 ? -3.369 15.699 3.061 1.00 89.31 83 ALA A N 1
ATOM 620 C CA . ALA A 1 83 ? -3.263 17.084 2.609 1.00 89.31 83 ALA A CA 1
ATOM 621 C C . ALA A 1 83 ? -2.890 18.048 3.746 1.00 89.31 83 ALA A C 1
ATOM 623 O O . ALA A 1 83 ? -2.055 18.934 3.560 1.00 89.31 83 ALA A O 1
ATOM 624 N N . ALA A 1 84 ? -3.468 17.857 4.934 1.00 85.94 84 ALA A N 1
ATOM 625 C CA . ALA A 1 84 ? -3.133 18.573 6.160 1.00 85.94 84 ALA A CA 1
ATOM 626 C C . ALA A 1 84 ? -1.801 18.046 6.718 1.00 85.94 84 ALA A C 1
ATOM 628 O O . ALA A 1 84 ? -1.745 17.354 7.734 1.00 85.94 84 ALA A O 1
ATOM 629 N N . LYS A 1 85 ? -0.719 18.329 5.991 1.00 63.16 85 LYS A N 1
ATOM 630 C CA . LYS A 1 85 ? 0.662 18.025 6.361 1.00 63.16 85 LYS A CA 1
ATOM 631 C C . LYS A 1 85 ? 0.908 18.562 7.785 1.00 63.16 85 LYS A C 1
ATOM 633 O O . LYS A 1 85 ? 0.963 19.770 7.966 1.00 63.16 85 LYS A O 1
ATOM 638 N N . GLU A 1 86 ? 1.013 17.663 8.768 1.00 50.25 86 GLU A N 1
ATOM 639 C CA . GLU A 1 86 ? 1.264 17.958 10.197 1.00 50.25 86 GLU A CA 1
ATOM 640 C C . GLU A 1 86 ? 0.116 18.608 11.001 1.00 50.25 86 GLU A C 1
ATOM 642 O O . GLU A 1 86 ? 0.292 19.638 11.644 1.00 50.25 86 GLU A O 1
ATOM 647 N N . ALA A 1 87 ? -1.051 17.964 11.084 1.00 38.19 87 ALA A N 1
ATOM 648 C CA . ALA A 1 87 ? -1.960 18.185 12.218 1.00 38.19 87 ALA A CA 1
ATOM 649 C C . ALA A 1 87 ? -1.720 17.142 13.327 1.00 38.19 87 ALA A C 1
ATOM 651 O O . ALA A 1 87 ? -2.606 16.334 13.618 1.00 38.19 87 ALA A O 1
ATOM 652 N N . GLN A 1 88 ? -0.506 17.115 13.893 1.00 36.38 88 GLN A N 1
ATOM 653 C CA . GLN A 1 88 ? -0.214 16.576 15.231 1.00 36.38 88 GLN A CA 1
ATOM 654 C C . GLN A 1 88 ? 1.199 16.889 15.704 1.00 36.38 88 GLN A C 1
ATOM 656 O O . GLN A 1 88 ? 2.144 16.552 14.960 1.00 36.38 88 GLN A O 1
#

Foldseek 3Di:
DVVCCVLVNDDPPDPDDDDDDDDDPPDDDDDVVVVVVVDPDDDDDPVCVVVVDDVVSLCVVLVPDPVNCVVHNSVVSNVVSVVVPDPD

pLDDT: mean 87.89, std 9.69, range [36.38, 93.75]